Protein AF-A0A7J3F1Q8-F1 (afdb_monomer_lite)

Structure (mmCIF, N/CA/C/O backbone):
data_AF-A0A7J3F1Q8-F1
#
_entry.id   AF-A0A7J3F1Q8-F1
#
loop_
_atom_site.group_PDB
_atom_site.id
_atom_site.type_symbol
_atom_site.label_atom_id
_atom_site.label_alt_id
_atom_site.label_comp_id
_atom_site.label_asym_id
_atom_site.label_entity_id
_atom_site.label_seq_id
_atom_site.pdbx_PDB_ins_code
_atom_site.Cartn_x
_atom_site.Cartn_y
_atom_site.Cartn_z
_atom_site.occupancy
_atom_site.B_iso_or_equiv
_atom_site.auth_seq_id
_atom_site.auth_comp_id
_atom_site.auth_asym_id
_atom_site.auth_atom_id
_atom_site.pdbx_PDB_model_num
ATOM 1 N N . MET A 1 1 ? 15.036 -13.424 -0.199 1.00 78.88 1 MET A N 1
ATOM 2 C CA . M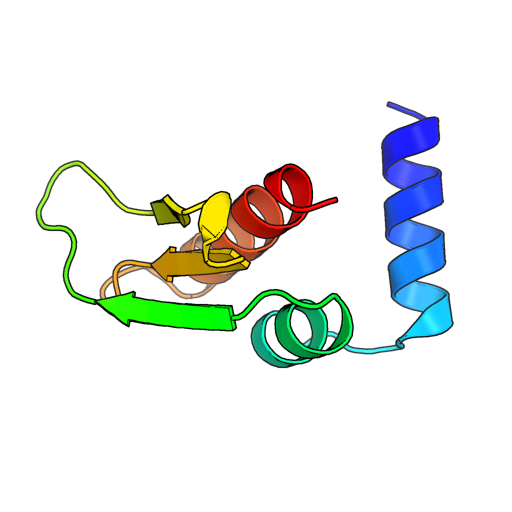ET A 1 1 ? 15.515 -12.048 0.071 1.00 78.88 1 MET A CA 1
ATOM 3 C C . MET A 1 1 ? 16.059 -11.369 -1.180 1.00 78.88 1 MET A C 1
ATOM 5 O O . MET A 1 1 ? 15.503 -10.356 -1.567 1.00 78.88 1 MET A O 1
ATOM 9 N N . ARG A 1 2 ? 17.070 -11.937 -1.857 1.00 91.88 2 ARG A N 1
ATOM 10 C CA . ARG A 1 2 ? 17.669 -11.351 -3.071 1.00 91.88 2 ARG A CA 1
ATOM 11 C C . ARG A 1 2 ? 16.645 -10.980 -4.158 1.00 91.88 2 ARG A C 1
ATOM 13 O O . ARG A 1 2 ? 16.596 -9.825 -4.544 1.00 91.88 2 ARG A O 1
ATOM 20 N N . HIS A 1 3 ? 15.764 -11.907 -4.537 1.00 89.50 3 HIS A N 1
ATOM 21 C CA . HIS A 1 3 ? 14.725 -11.649 -5.547 1.00 89.50 3 HIS A CA 1
ATOM 22 C C . HIS A 1 3 ? 13.738 -10.534 -5.170 1.00 89.50 3 HIS A C 1
ATOM 24 O O . HIS A 1 3 ? 13.289 -9.795 -6.035 1.00 89.50 3 HIS A O 1
ATOM 30 N N . ILE A 1 4 ? 13.422 -10.381 -3.879 1.00 88.38 4 ILE A N 1
ATOM 31 C CA . ILE A 1 4 ? 12.526 -9.317 -3.398 1.00 88.38 4 ILE A CA 1
ATOM 32 C C . ILE A 1 4 ? 13.213 -7.954 -3.554 1.00 88.38 4 ILE A C 1
ATOM 34 O O . ILE A 1 4 ? 12.595 -6.996 -4.004 1.00 88.38 4 ILE A O 1
ATOM 38 N N . ILE A 1 5 ? 14.507 -7.880 -3.225 1.00 91.75 5 ILE A N 1
ATOM 39 C CA . ILE A 1 5 ? 15.312 -6.660 -3.370 1.00 91.75 5 ILE A CA 1
ATOM 40 C C . ILE A 1 5 ? 15.496 -6.304 -4.851 1.00 91.75 5 ILE A C 1
ATOM 42 O O . ILE A 1 5 ? 15.330 -5.145 -5.216 1.00 91.75 5 ILE A O 1
ATOM 46 N N . GLU A 1 6 ? 15.803 -7.288 -5.702 1.00 95.56 6 GLU A N 1
ATOM 47 C CA . GLU A 1 6 ? 15.890 -7.107 -7.160 1.00 95.56 6 GLU A CA 1
ATOM 48 C C . GLU A 1 6 ? 14.568 -6.553 -7.706 1.00 95.56 6 GLU A C 1
ATOM 50 O O . GLU A 1 6 ? 14.568 -5.506 -8.347 1.00 95.56 6 GLU A O 1
ATOM 55 N N . LYS A 1 7 ? 13.432 -7.161 -7.339 1.00 92.50 7 LYS A N 1
ATOM 56 C CA . LYS A 1 7 ? 12.107 -6.701 -7.768 1.00 92.50 7 LYS A CA 1
ATOM 57 C C . LYS A 1 7 ? 11.785 -5.280 -7.300 1.00 92.50 7 LYS A C 1
ATOM 59 O O . LYS A 1 7 ? 11.264 -4.481 -8.073 1.00 92.50 7 LYS A O 1
ATOM 64 N N . ALA A 1 8 ? 12.100 -4.948 -6.049 1.00 91.50 8 ALA A N 1
ATOM 65 C CA . ALA A 1 8 ? 11.896 -3.602 -5.521 1.00 91.50 8 ALA A CA 1
ATOM 66 C C . ALA A 1 8 ? 12.761 -2.562 -6.257 1.00 91.50 8 ALA A C 1
ATOM 68 O O . ALA A 1 8 ? 12.280 -1.472 -6.569 1.00 91.50 8 ALA A O 1
ATOM 69 N N . ASN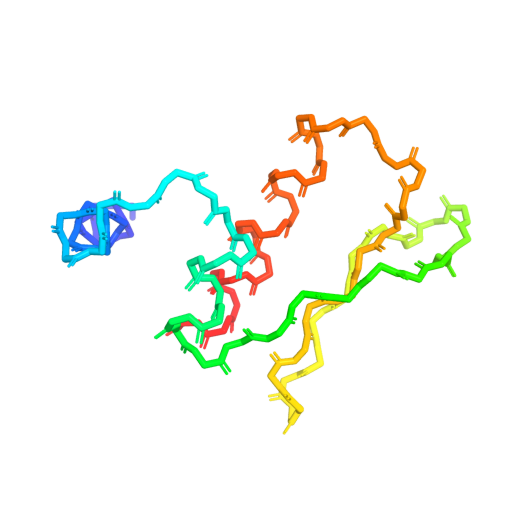 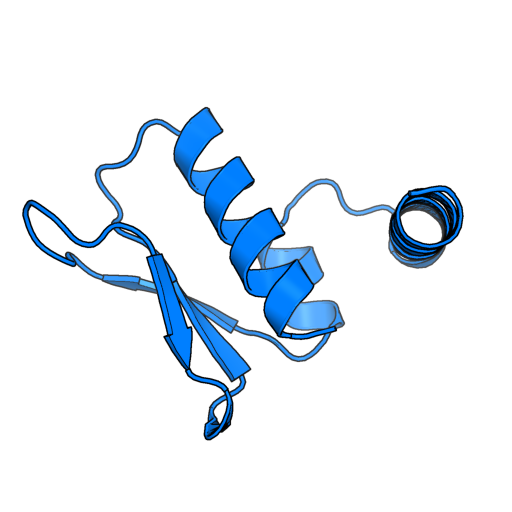A 1 9 ? 14.012 -2.905 -6.583 1.00 93.19 9 ASN A N 1
ATOM 70 C CA . ASN A 1 9 ? 14.895 -2.040 -7.365 1.00 93.19 9 ASN A CA 1
ATOM 71 C C . ASN A 1 9 ? 14.396 -1.862 -8.804 1.00 93.19 9 ASN A C 1
ATOM 73 O O . ASN A 1 9 ? 14.363 -0.729 -9.274 1.00 93.19 9 ASN A O 1
ATOM 77 N N . GLU A 1 10 ? 13.938 -2.928 -9.467 1.00 94.31 10 GLU A N 1
ATOM 78 C CA . GLU A 1 10 ? 13.326 -2.852 -10.803 1.00 94.31 10 GLU A CA 1
ATOM 79 C C . GLU A 1 10 ? 12.119 -1.907 -10.819 1.00 94.31 10 GLU A C 1
ATOM 81 O O . GLU A 1 10 ? 11.987 -1.072 -11.711 1.00 94.31 10 GLU A O 1
ATOM 86 N N . ILE A 1 11 ? 11.231 -2.018 -9.824 1.00 93.25 11 ILE A N 1
ATOM 87 C CA . ILE A 1 11 ? 10.061 -1.140 -9.688 1.00 93.25 11 ILE A CA 1
ATOM 88 C C . ILE A 1 11 ? 10.512 0.311 -9.499 1.00 93.25 11 ILE A C 1
ATOM 90 O O . ILE A 1 11 ? 10.000 1.209 -10.172 1.00 93.25 11 ILE A O 1
ATOM 94 N N . ARG A 1 12 ? 11.500 0.543 -8.628 1.00 90.44 12 ARG A N 1
ATOM 95 C CA . ARG A 1 12 ? 12.062 1.876 -8.391 1.00 90.44 12 ARG A CA 1
ATOM 96 C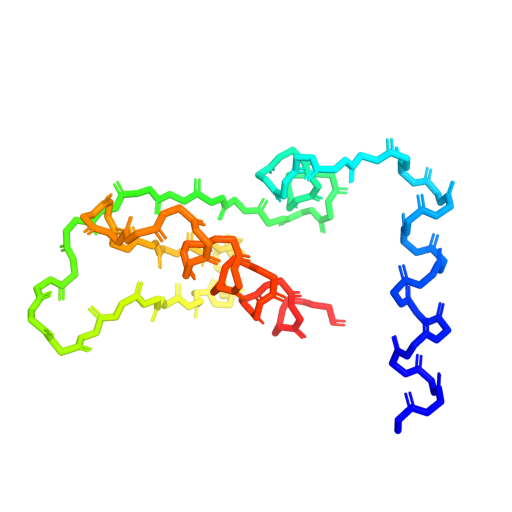 C . ARG A 1 12 ? 12.659 2.475 -9.664 1.00 90.44 12 ARG A C 1
ATOM 98 O O . ARG A 1 12 ? 12.377 3.628 -9.963 1.00 90.44 12 ARG A O 1
ATOM 105 N N . GLU A 1 13 ? 13.446 1.714 -10.417 1.00 93.62 13 GLU A N 1
ATOM 106 C CA . GLU A 1 13 ? 14.064 2.164 -11.671 1.00 93.62 13 GLU A CA 1
ATOM 107 C C . GLU A 1 13 ? 13.026 2.425 -12.765 1.00 93.62 13 GLU A C 1
ATOM 109 O O . GLU A 1 13 ? 13.116 3.420 -13.482 1.00 93.62 13 GLU A O 1
ATOM 114 N N . ARG A 1 14 ? 12.012 1.560 -12.873 1.00 93.62 14 ARG A N 1
ATOM 115 C CA . ARG A 1 14 ? 10.973 1.666 -13.900 1.00 93.62 14 ARG A CA 1
ATOM 116 C C . ARG A 1 14 ? 10.063 2.870 -13.698 1.00 93.62 14 ARG A C 1
ATOM 118 O O . ARG A 1 14 ? 9.658 3.493 -14.678 1.00 93.62 14 ARG A O 1
ATOM 125 N N . TYR A 1 15 ? 9.679 3.152 -12.456 1.00 90.81 15 TYR A N 1
ATOM 126 C CA . TYR A 1 15 ? 8.681 4.178 -12.171 1.00 90.81 15 TYR A CA 1
ATOM 127 C C . TYR A 1 15 ? 9.284 5.484 -11.657 1.00 90.81 15 TYR A C 1
ATOM 129 O O . TYR A 1 15 ? 8.709 6.533 -11.947 1.00 90.81 15 TYR A O 1
ATOM 137 N N . GLY A 1 16 ? 10.411 5.442 -10.937 1.00 87.94 16 GLY A N 1
ATOM 138 C CA . GLY A 1 16 ? 11.087 6.630 -10.405 1.00 87.94 16 GLY A CA 1
ATOM 139 C C . GLY A 1 16 ? 10.221 7.467 -9.458 1.00 87.94 16 GLY A C 1
ATOM 140 O O . GLY A 1 16 ? 10.371 8.684 -9.420 1.00 87.94 16 GLY A O 1
ATOM 141 N N . VAL A 1 17 ? 9.270 6.837 -8.758 1.00 85.56 17 VAL A N 1
ATOM 142 C CA . VAL A 1 17 ? 8.289 7.512 -7.899 1.00 85.56 17 VAL A CA 1
ATOM 143 C C . VAL A 1 17 ? 8.522 7.138 -6.435 1.00 85.56 17 VAL A C 1
ATOM 145 O O . VAL A 1 17 ? 8.489 5.957 -6.098 1.00 85.56 17 VAL A O 1
ATOM 148 N N . ASP A 1 18 ? 8.693 8.146 -5.577 1.00 84.81 18 ASP A N 1
ATOM 149 C CA . ASP A 1 18 ? 8.772 7.978 -4.113 1.00 84.81 18 ASP A CA 1
ATOM 150 C C . ASP A 1 18 ? 7.398 8.068 -3.420 1.00 84.81 18 ASP A C 1
ATOM 152 O O . ASP A 1 18 ? 7.236 7.654 -2.270 1.00 84.81 18 ASP A O 1
ATOM 156 N N . ASP A 1 19 ? 6.399 8.606 -4.121 1.00 92.12 19 ASP A N 1
ATOM 157 C CA . ASP A 1 19 ? 4.996 8.593 -3.714 1.00 92.12 19 ASP A CA 1
ATOM 158 C C . ASP A 1 19 ? 4.397 7.186 -3.893 1.00 92.12 19 ASP A C 1
ATOM 160 O O . ASP A 1 19 ? 4.234 6.682 -5.008 1.00 92.12 19 ASP A O 1
ATOM 164 N N . LEU A 1 20 ? 4.080 6.539 -2.772 1.00 93.19 20 LEU A N 1
ATOM 165 C CA . LEU A 1 20 ? 3.584 5.167 -2.761 1.00 93.19 20 LEU A CA 1
ATOM 166 C C . LEU A 1 20 ? 2.142 5.030 -3.256 1.00 93.19 20 LEU A C 1
ATOM 168 O O . LEU A 1 20 ? 1.797 3.965 -3.759 1.00 93.19 20 LEU A O 1
ATOM 172 N N . GLU A 1 21 ? 1.314 6.067 -3.140 1.00 93.94 21 GLU A N 1
ATOM 173 C CA . GLU A 1 21 ? -0.063 6.035 -3.648 1.00 93.94 21 GLU A CA 1
ATOM 174 C C . GLU A 1 21 ? -0.046 6.113 -5.174 1.00 93.94 21 GLU A C 1
ATOM 176 O O . GLU A 1 21 ? -0.681 5.307 -5.860 1.00 93.94 21 GLU A O 1
ATOM 181 N N . LEU A 1 22 ? 0.786 7.006 -5.721 1.00 94.69 22 LEU A N 1
ATOM 182 C CA . LEU A 1 22 ? 1.020 7.069 -7.161 1.00 94.69 22 LEU A CA 1
ATOM 183 C C . LEU A 1 22 ? 1.664 5.776 -7.683 1.00 94.69 22 LEU A C 1
ATOM 185 O O . LEU A 1 22 ? 1.299 5.295 -8.758 1.00 94.69 22 LEU A O 1
ATOM 189 N N . LEU A 1 23 ? 2.617 5.198 -6.945 1.00 95.31 23 LEU A N 1
ATOM 190 C CA . LEU A 1 23 ? 3.226 3.923 -7.318 1.00 95.31 23 LEU A CA 1
ATOM 191 C C . LEU A 1 23 ? 2.201 2.781 -7.326 1.00 95.31 23 LEU A C 1
ATOM 193 O O . LEU A 1 23 ? 2.181 2.010 -8.285 1.00 95.31 23 LEU A O 1
ATOM 197 N N . ALA A 1 24 ? 1.352 2.686 -6.299 1.00 95.69 24 ALA A N 1
ATOM 198 C CA . ALA A 1 24 ? 0.277 1.700 -6.235 1.00 95.69 24 ALA A CA 1
ATOM 199 C C . ALA A 1 24 ? -0.646 1.823 -7.453 1.00 95.69 24 ALA A C 1
ATOM 201 O O . ALA A 1 24 ? -0.846 0.836 -8.160 1.00 95.69 24 ALA A O 1
ATOM 202 N N . SER A 1 25 ? -1.078 3.046 -7.783 1.00 96.06 25 SER A N 1
ATOM 203 C CA . SER A 1 25 ? -1.920 3.311 -8.956 1.00 96.06 25 SER A CA 1
ATOM 204 C C . SER A 1 25 ? -1.271 2.832 -10.259 1.00 96.06 25 SER A C 1
ATOM 206 O O . SER A 1 25 ? -1.904 2.138 -11.056 1.00 96.06 25 SER A O 1
ATOM 208 N N . LYS A 1 26 ? 0.026 3.109 -10.460 1.00 95.12 26 LYS A N 1
ATOM 209 C CA . LYS A 1 26 ? 0.774 2.627 -11.637 1.00 95.12 26 LYS A CA 1
ATOM 210 C C . LYS A 1 26 ? 0.914 1.105 -11.695 1.00 95.12 26 LYS A C 1
ATOM 212 O O . LYS A 1 26 ? 1.131 0.561 -12.777 1.00 95.12 26 LYS A O 1
ATOM 217 N N . LEU A 1 27 ? 0.839 0.435 -10.550 1.00 94.81 27 LEU A N 1
ATOM 218 C CA . LEU A 1 27 ? 0.921 -1.016 -10.433 1.00 94.81 27 LEU A CA 1
ATOM 219 C C . LEU A 1 27 ? -0.446 -1.705 -10.495 1.00 94.81 27 LEU A C 1
ATOM 221 O O . LEU A 1 27 ? -0.471 -2.927 -10.528 1.00 94.81 27 LEU A O 1
ATOM 225 N N . GLY A 1 28 ? -1.544 -0.950 -10.602 1.00 95.56 28 GLY A N 1
ATOM 226 C CA . GLY A 1 28 ? -2.899 -1.500 -10.677 1.00 95.56 28 GLY A CA 1
ATOM 227 C C . GLY A 1 28 ? -3.564 -1.710 -9.316 1.00 95.56 28 GLY A C 1
ATOM 228 O O . GLY A 1 28 ? -4.542 -2.447 -9.239 1.00 95.56 28 GLY A O 1
ATOM 229 N N . ALA A 1 29 ? -3.051 -1.063 -8.267 1.00 97.50 29 ALA A N 1
ATOM 230 C CA . ALA A 1 29 ? -3.657 -1.035 -6.944 1.00 97.50 29 ALA A CA 1
ATOM 231 C C . ALA A 1 29 ? -4.144 0.376 -6.582 1.00 97.50 29 ALA A C 1
ATOM 233 O O . ALA A 1 29 ? -3.551 1.375 -6.987 1.00 97.50 29 ALA A O 1
ATOM 234 N N . GLU A 1 30 ? -5.194 0.472 -5.779 1.00 97.94 30 GLU A N 1
ATOM 235 C CA . GLU A 1 30 ? -5.703 1.745 -5.260 1.00 97.94 30 GLU A CA 1
ATOM 236 C C . GLU A 1 30 ? -5.446 1.836 -3.755 1.00 97.94 30 GLU A C 1
ATOM 238 O O . GLU A 1 30 ? -5.657 0.864 -3.032 1.00 97.94 30 GLU A O 1
ATOM 243 N N . VAL A 1 31 ? -4.995 2.993 -3.267 1.00 97.88 31 VAL A N 1
ATOM 244 C CA . VAL A 1 31 ? -4.872 3.246 -1.827 1.00 97.88 31 VAL A CA 1
ATOM 245 C C . VAL A 1 31 ? -6.041 4.111 -1.382 1.00 97.88 31 VAL A C 1
ATOM 247 O O . VAL A 1 31 ? -6.239 5.201 -1.910 1.00 97.88 31 VAL A O 1
ATOM 250 N N . VAL A 1 32 ? -6.800 3.637 -0.394 1.00 97.75 32 VAL A N 1
ATOM 251 C CA . VAL A 1 32 ? -7.947 4.363 0.163 1.00 97.75 32 VAL A CA 1
ATOM 252 C C . VAL A 1 32 ? -7.763 4.536 1.663 1.00 97.75 32 VAL A C 1
ATOM 254 O O . VAL A 1 32 ? -7.432 3.594 2.384 1.00 97.75 32 VAL A O 1
ATOM 257 N N . GLU A 1 33 ? -8.014 5.742 2.165 1.00 96.88 33 GLU A N 1
ATOM 258 C CA . GLU A 1 33 ? -7.963 6.018 3.598 1.00 96.88 33 GLU A CA 1
ATOM 259 C C . GLU A 1 33 ? -9.351 5.918 4.234 1.00 96.88 33 GLU A C 1
ATOM 261 O O . GLU A 1 33 ? -10.239 6.724 3.955 1.00 96.88 33 GLU A O 1
ATOM 266 N N . LEU A 1 34 ? -9.537 4.947 5.131 1.00 96.69 34 LEU A N 1
ATOM 267 C CA . LEU A 1 34 ? -10.774 4.767 5.896 1.00 96.69 34 LEU A CA 1
ATOM 268 C C . LEU A 1 34 ? -10.440 4.436 7.356 1.00 96.69 34 LEU A C 1
ATOM 270 O O . LEU A 1 34 ? -9.510 3.672 7.606 1.00 96.69 34 LEU A O 1
ATOM 274 N N . PRO A 1 35 ? -11.173 4.968 8.353 1.00 95.88 35 PRO A N 1
ATOM 275 C CA . PRO A 1 35 ? -10.977 4.573 9.746 1.00 95.88 35 PRO A CA 1
ATOM 276 C C . PRO A 1 35 ? -11.220 3.066 9.941 1.00 95.88 35 PRO A C 1
ATOM 278 O O . PRO A 1 35 ? -12.345 2.593 9.799 1.00 95.88 35 PRO A O 1
ATOM 281 N N . LEU A 1 36 ? -10.176 2.316 10.316 1.00 94.38 36 LEU A N 1
ATOM 282 C CA . LEU A 1 36 ? -10.231 0.855 10.523 1.00 94.38 36 LEU A CA 1
ATOM 283 C C . LEU A 1 36 ? -10.381 0.472 12.006 1.00 94.38 36 LEU A C 1
ATOM 285 O O . LEU A 1 36 ? -10.410 -0.703 12.383 1.00 94.38 36 LEU A O 1
ATOM 289 N N . GLY A 1 37 ? -10.500 1.476 12.874 1.00 90.44 37 GLY A N 1
ATOM 290 C CA . GLY A 1 37 ? -10.674 1.305 14.308 1.00 90.44 37 GLY A CA 1
ATOM 291 C C . GLY A 1 37 ? -9.351 1.091 15.042 1.00 90.44 37 GLY A C 1
ATOM 292 O O . GLY A 1 37 ? -8.284 1.569 14.654 1.00 90.44 37 GLY A O 1
ATOM 293 N N . LYS A 1 38 ? -9.404 0.424 16.199 1.00 87.06 38 LYS A N 1
ATOM 294 C CA . LYS A 1 38 ? -8.246 0.372 17.111 1.00 87.06 38 LYS A CA 1
ATOM 295 C C . LYS A 1 38 ? -7.209 -0.685 16.731 1.00 87.06 38 LYS A C 1
ATOM 297 O O . LYS A 1 38 ? -6.024 -0.435 16.938 1.00 87.06 38 LYS A O 1
ATOM 302 N N . ILE A 1 39 ? -7.642 -1.821 16.186 1.00 91.62 39 ILE A N 1
ATOM 303 C CA . ILE A 1 39 ? -6.805 -3.019 16.019 1.00 91.62 39 ILE A CA 1
ATOM 304 C C . ILE A 1 39 ? -6.238 -3.103 14.601 1.00 91.62 39 ILE A C 1
ATOM 306 O O . ILE A 1 39 ? -5.024 -3.170 14.430 1.00 91.62 39 ILE A O 1
ATOM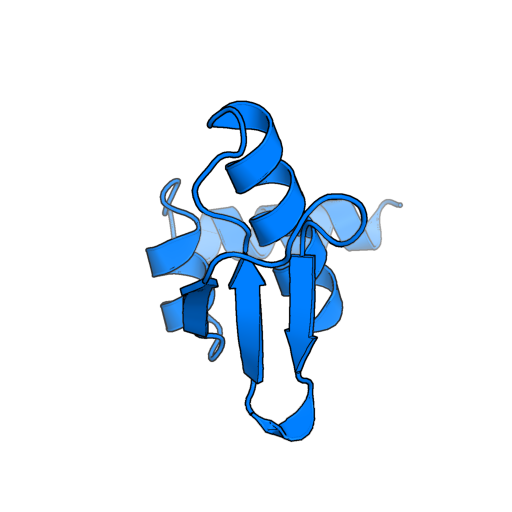 310 N N . ILE A 1 40 ? -7.111 -3.061 13.595 1.00 94.19 40 ILE A N 1
ATOM 311 C CA . ILE A 1 40 ? -6.726 -3.164 12.187 1.00 94.19 40 ILE A CA 1
ATOM 312 C C . ILE A 1 40 ? -6.203 -1.806 11.717 1.00 94.19 40 ILE A C 1
ATOM 314 O O . ILE A 1 40 ? -6.747 -0.768 12.093 1.00 94.19 40 ILE A O 1
ATOM 318 N N . LYS A 1 41 ? -5.108 -1.816 10.950 1.00 95.50 41 LYS A N 1
ATOM 319 C CA . LYS A 1 41 ? -4.429 -0.606 10.450 1.00 95.50 41 LYS A CA 1
ATOM 320 C C . LYS A 1 41 ? -4.234 -0.588 8.939 1.00 95.50 41 LYS A C 1
ATOM 322 O O . LYS A 1 41 ? -4.026 0.489 8.388 1.00 95.50 41 LYS A O 1
ATOM 327 N N . GLU A 1 42 ? -4.316 -1.752 8.311 1.00 97.44 42 GLU A N 1
ATOM 328 C CA . GLU A 1 42 ? -4.226 -1.956 6.872 1.00 97.44 42 GLU A CA 1
ATOM 329 C C . GLU A 1 42 ? -5.025 -3.211 6.503 1.00 97.44 42 GLU A C 1
ATOM 331 O O . GLU A 1 42 ? -5.096 -4.152 7.301 1.00 97.44 42 GLU A O 1
ATOM 336 N N . VAL A 1 43 ? -5.673 -3.184 5.338 1.00 97.25 43 VAL A N 1
ATOM 337 C CA . VAL A 1 43 ? -6.352 -4.330 4.723 1.00 97.25 43 VAL A CA 1
ATOM 338 C C . VAL A 1 43 ? -6.127 -4.270 3.219 1.00 97.25 43 VAL A C 1
ATOM 340 O O . VAL A 1 43 ? -6.472 -3.272 2.592 1.00 97.25 43 VAL A O 1
ATOM 343 N N . TYR A 1 44 ? -5.629 -5.356 2.633 1.00 97.62 44 TYR A N 1
ATOM 344 C CA . TYR A 1 44 ? -5.604 -5.534 1.185 1.00 97.62 44 TYR A CA 1
ATOM 345 C C . TYR A 1 44 ? -6.779 -6.406 0.723 1.00 97.62 44 TYR A C 1
ATOM 347 O O . TYR A 1 44 ? -6.921 -7.558 1.142 1.00 97.62 44 TYR A O 1
ATOM 355 N N . ILE A 1 45 ? -7.623 -5.856 -0.149 1.00 96.88 45 ILE A N 1
ATOM 356 C CA . ILE A 1 45 ? -8.774 -6.533 -0.752 1.00 96.88 45 ILE A CA 1
ATOM 357 C C . ILE A 1 45 ? -8.357 -7.006 -2.144 1.00 96.88 45 ILE A C 1
ATOM 359 O O . ILE A 1 45 ? -8.399 -6.249 -3.110 1.00 96.88 45 ILE A O 1
ATOM 363 N N . LYS A 1 46 ? -7.935 -8.272 -2.233 1.00 94.75 46 LYS A N 1
ATOM 364 C CA . LYS A 1 46 ? -7.333 -8.851 -3.444 1.00 94.75 46 LYS A CA 1
ATOM 365 C C . LYS A 1 46 ? -8.213 -8.735 -4.687 1.00 94.75 46 LYS A C 1
ATOM 367 O O . LYS A 1 46 ? -7.693 -8.420 -5.751 1.00 94.75 46 LYS A O 1
ATOM 372 N N . ASP A 1 47 ? -9.507 -9.000 -4.546 1.00 95.88 47 ASP A N 1
ATOM 373 C CA . ASP A 1 47 ? -10.434 -9.035 -5.683 1.00 95.88 47 ASP A CA 1
ATOM 374 C C . ASP A 1 47 ? -10.671 -7.640 -6.281 1.00 95.88 47 ASP A C 1
ATOM 376 O O . ASP A 1 47 ? -10.928 -7.523 -7.474 1.00 95.88 47 ASP A O 1
ATOM 380 N N . GLU A 1 48 ? -10.507 -6.593 -5.469 1.00 96.19 48 GLU A N 1
ATOM 381 C CA . GLU A 1 48 ? -10.685 -5.192 -5.872 1.00 96.19 48 GLU A CA 1
ATOM 382 C C . GLU A 1 48 ? -9.349 -4.490 -6.173 1.00 96.19 48 GLU A C 1
ATOM 384 O O . GLU A 1 48 ? -9.329 -3.392 -6.716 1.00 96.19 48 GLU A O 1
ATOM 389 N N . GLY A 1 49 ? -8.211 -5.087 -5.797 1.00 96.88 49 GLY A N 1
ATOM 390 C CA . GLY A 1 49 ? -6.906 -4.428 -5.891 1.00 96.88 49 GLY A CA 1
ATOM 391 C C . GLY A 1 49 ? -6.763 -3.220 -4.955 1.00 96.88 49 GLY A C 1
ATOM 392 O O . GLY A 1 49 ? -5.947 -2.339 -5.207 1.00 96.88 49 GLY A O 1
ATOM 393 N N . VAL A 1 50 ? -7.538 -3.161 -3.869 1.00 98.31 50 VAL A N 1
ATOM 394 C CA . VAL A 1 50 ? -7.598 -1.989 -2.981 1.00 98.31 50 VAL A CA 1
ATOM 395 C C . VAL A 1 50 ? -6.816 -2.231 -1.693 1.00 98.31 50 VAL A C 1
ATOM 397 O O . VAL A 1 50 ? -7.014 -3.233 -1.007 1.00 98.31 50 VAL A O 1
ATOM 400 N N . ILE A 1 51 ? -5.958 -1.280 -1.331 1.00 98.31 51 ILE A N 1
ATOM 401 C CA . ILE A 1 51 ? -5.242 -1.199 -0.058 1.00 98.31 51 ILE A CA 1
ATOM 402 C C . ILE A 1 51 ? -5.938 -0.139 0.798 1.00 98.31 51 ILE A C 1
ATOM 404 O O . ILE A 1 51 ? -5.839 1.060 0.540 1.00 98.31 51 ILE A O 1
ATOM 408 N N . VAL A 1 52 ? -6.633 -0.573 1.844 1.00 98.00 52 VAL A N 1
ATOM 409 C CA . VAL A 1 52 ? -7.292 0.322 2.797 1.00 98.00 52 VAL A CA 1
ATOM 410 C C . VAL A 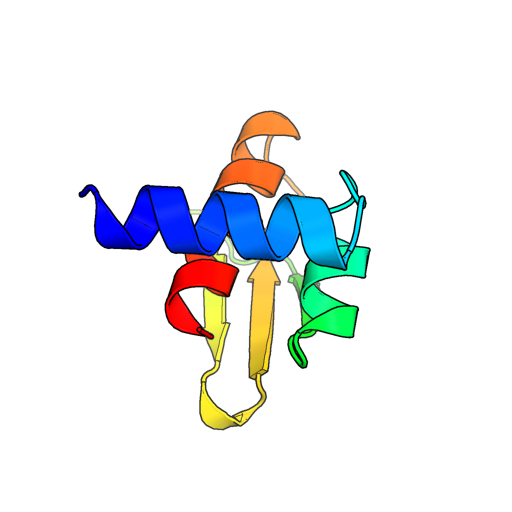1 52 ? -6.351 0.601 3.961 1.00 98.00 52 VAL A C 1
ATOM 412 O O . VAL A 1 52 ? -5.868 -0.338 4.592 1.00 98.00 52 VAL A O 1
ATOM 415 N N . ILE A 1 53 ? -6.115 1.873 4.283 1.00 97.62 53 ILE A N 1
ATOM 416 C CA . ILE A 1 53 ? -5.211 2.298 5.362 1.00 97.62 53 ILE A CA 1
ATOM 417 C C . ILE A 1 53 ? -5.939 3.187 6.371 1.00 97.62 53 ILE A C 1
ATOM 419 O O . ILE A 1 53 ? -6.718 4.061 6.000 1.00 97.62 53 ILE A O 1
ATOM 423 N N . ASP A 1 54 ? -5.647 3.006 7.664 1.00 97.06 54 ASP A N 1
ATOM 424 C CA . ASP A 1 54 ? -6.171 3.909 8.693 1.00 97.06 54 ASP A CA 1
ATOM 425 C C . ASP A 1 54 ? -5.527 5.312 8.573 1.00 97.06 54 ASP A C 1
ATOM 427 O O . ASP A 1 54 ? -4.296 5.436 8.677 1.00 97.06 54 ASP A O 1
ATOM 431 N N . PRO A 1 55 ? -6.322 6.388 8.405 1.00 96.12 55 PRO A N 1
ATOM 432 C CA . PRO A 1 55 ? -5.804 7.740 8.189 1.00 96.12 55 PRO A CA 1
ATOM 433 C C . PRO A 1 55 ? -5.026 8.292 9.390 1.00 96.12 55 PRO A C 1
ATOM 435 O O . PRO A 1 55 ? -4.168 9.157 9.214 1.00 96.12 55 PRO A O 1
ATOM 438 N N . ASN A 1 56 ? -5.276 7.782 10.603 1.00 95.62 56 ASN A N 1
ATOM 439 C CA . ASN A 1 56 ? -4.715 8.304 11.856 1.00 95.62 56 ASN A CA 1
ATOM 440 C C . ASN A 1 56 ? -3.311 7.762 12.170 1.00 95.62 56 ASN A C 1
ATOM 442 O O . ASN A 1 56 ? -2.778 7.963 13.265 1.00 95.62 56 ASN A O 1
ATOM 446 N N . LEU A 1 57 ? -2.710 7.018 11.244 1.00 94.88 57 LEU A N 1
ATOM 447 C CA . LEU A 1 57 ? -1.364 6.493 11.396 1.00 94.88 57 LEU A CA 1
ATOM 448 C C . LEU A 1 57 ? -0.306 7.586 11.255 1.00 94.88 57 LEU A C 1
ATOM 450 O O . LEU A 1 57 ? -0.393 8.469 10.406 1.00 94.88 57 LEU A O 1
ATOM 454 N N . HIS A 1 58 ? 0.777 7.446 12.020 1.00 95.69 58 HIS A N 1
ATOM 455 C CA . HIS A 1 58 ? 1.982 8.236 11.791 1.00 95.69 58 HIS A CA 1
ATOM 456 C C . HIS A 1 58 ? 2.469 8.050 10.334 1.00 95.69 58 HIS A C 1
ATOM 458 O O . HIS A 1 58 ? 2.534 6.899 9.885 1.00 95.69 58 HIS A O 1
ATOM 464 N N . PRO A 1 59 ? 2.889 9.111 9.611 1.00 94.44 59 PRO A N 1
ATOM 465 C CA . PRO A 1 59 ? 3.217 9.036 8.181 1.00 94.44 59 PRO A CA 1
ATOM 466 C C . PRO A 1 59 ? 4.219 7.935 7.815 1.00 94.44 59 PRO A C 1
ATOM 468 O O . PRO A 1 59 ? 4.044 7.222 6.831 1.00 94.44 59 PRO A O 1
ATOM 471 N N . TYR A 1 60 ? 5.246 7.724 8.645 1.00 95.06 60 TYR A N 1
ATOM 472 C CA . TYR A 1 60 ? 6.193 6.618 8.455 1.00 95.06 60 TYR A CA 1
ATOM 473 C C . TYR A 1 60 ? 5.502 5.244 8.436 1.00 95.06 60 TYR A C 1
ATOM 475 O O . TYR A 1 60 ? 5.770 4.427 7.558 1.00 95.06 60 TYR A O 1
ATOM 483 N N . LYS A 1 61 ? 4.592 5.005 9.386 1.00 95.56 61 LYS A N 1
ATOM 484 C CA . LYS A 1 61 ? 3.866 3.739 9.509 1.00 95.56 61 LYS A CA 1
ATOM 485 C C . LYS A 1 61 ? 2.855 3.569 8.378 1.00 95.56 61 LYS A C 1
ATOM 487 O O . LYS A 1 61 ? 2.735 2.467 7.862 1.00 95.56 61 LYS A O 1
ATOM 492 N N . LYS A 1 62 ? 2.200 4.658 7.963 1.00 95.56 62 LYS A N 1
ATOM 493 C CA . LYS A 1 62 ? 1.324 4.688 6.785 1.00 95.56 62 LYS A CA 1
ATOM 494 C C . LYS A 1 62 ? 2.077 4.209 5.539 1.00 95.56 62 LYS A C 1
ATOM 496 O O . LYS A 1 62 ? 1.689 3.214 4.941 1.00 95.56 62 LYS A O 1
ATOM 501 N N . ARG A 1 63 ? 3.230 4.820 5.233 1.00 95.50 63 ARG A N 1
ATOM 502 C CA . ARG A 1 63 ? 4.080 4.412 4.097 1.00 95.50 63 ARG A CA 1
ATOM 503 C C . ARG A 1 63 ? 4.522 2.952 4.177 1.00 95.50 63 ARG A C 1
ATOM 505 O O . ARG A 1 63 ? 4.471 2.244 3.180 1.00 95.50 63 ARG A O 1
ATOM 512 N N . HIS A 1 64 ? 4.943 2.495 5.357 1.00 96.19 64 HIS A N 1
ATOM 513 C CA . HIS A 1 64 ? 5.344 1.101 5.547 1.00 96.19 64 HIS A CA 1
ATOM 514 C C . HIS A 1 64 ? 4.202 0.124 5.233 1.00 96.19 64 HIS A C 1
ATOM 516 O O . HIS A 1 64 ? 4.428 -0.867 4.548 1.00 96.19 64 HIS A O 1
ATOM 522 N N . LEU A 1 65 ? 2.984 0.419 5.695 1.00 96.88 65 LEU A N 1
ATOM 523 C CA . LEU A 1 65 ? 1.822 -0.436 5.460 1.00 96.88 65 LEU A CA 1
ATOM 524 C C . LEU A 1 65 ? 1.321 -0.381 4.013 1.00 96.88 65 LEU A C 1
ATOM 526 O O . LEU A 1 65 ? 0.930 -1.412 3.486 1.00 96.88 65 LEU A O 1
ATOM 530 N N . ILE A 1 66 ? 1.412 0.766 3.333 1.00 96.75 66 ILE A N 1
ATOM 531 C CA . ILE A 1 66 ? 1.130 0.832 1.890 1.00 96.75 66 ILE A CA 1
ATOM 532 C C . ILE A 1 66 ? 2.118 -0.050 1.118 1.00 96.75 66 ILE A C 1
ATOM 534 O O . ILE A 1 66 ? 1.709 -0.847 0.281 1.00 96.75 66 ILE A O 1
ATOM 538 N N . ALA A 1 67 ? 3.416 0.041 1.425 1.00 95.50 67 ALA A N 1
ATOM 539 C CA . ALA A 1 67 ? 4.423 -0.808 0.791 1.00 95.50 67 ALA A CA 1
ATOM 540 C C . ALA A 1 67 ? 4.203 -2.303 1.096 1.00 95.50 67 ALA A C 1
ATOM 542 O O . ALA A 1 67 ? 4.419 -3.143 0.225 1.00 95.50 67 ALA A O 1
ATOM 543 N N . HIS A 1 68 ? 3.750 -2.631 2.311 1.00 96.31 68 HIS A N 1
ATOM 544 C CA . HIS A 1 68 ? 3.347 -3.985 2.698 1.00 96.31 68 HIS A CA 1
ATOM 545 C C . HIS A 1 68 ? 2.163 -4.478 1.854 1.00 96.31 68 HIS A C 1
ATOM 547 O O . HIS A 1 68 ? 2.266 -5.535 1.236 1.00 96.31 68 HIS A O 1
ATOM 553 N N . GLY A 1 69 ? 1.066 -3.718 1.787 1.00 96.25 69 GLY A N 1
ATOM 554 C CA . GLY A 1 69 ? -0.115 -4.076 0.994 1.00 96.25 69 GLY A CA 1
ATOM 555 C C . GLY A 1 69 ? 0.212 -4.216 -0.494 1.00 96.25 69 GLY A C 1
ATOM 556 O O . GLY A 1 69 ? -0.218 -5.160 -1.152 1.00 96.25 69 GLY A O 1
ATOM 557 N N . LEU A 1 70 ? 1.086 -3.350 -1.009 1.00 95.12 70 LEU A N 1
ATOM 558 C CA . LEU A 1 70 ? 1.578 -3.428 -2.381 1.00 95.12 70 LEU A CA 1
ATOM 559 C C . LEU A 1 70 ? 2.389 -4.708 -2.635 1.00 95.12 70 LEU A C 1
ATOM 561 O O . LEU A 1 70 ? 2.278 -5.304 -3.701 1.00 95.12 70 LEU A O 1
ATOM 565 N N . ALA A 1 71 ? 3.163 -5.177 -1.655 1.00 94.31 71 ALA A N 1
ATOM 566 C CA . ALA A 1 71 ? 3.867 -6.452 -1.761 1.00 94.31 71 ALA A CA 1
ATOM 567 C C . ALA A 1 71 ? 2.919 -7.666 -1.772 1.00 94.31 71 ALA A C 1
ATOM 569 O O . ALA A 1 71 ? 3.310 -8.713 -2.274 1.00 94.31 71 ALA A O 1
ATOM 570 N N . HIS A 1 72 ? 1.696 -7.548 -1.242 1.00 94.50 72 HIS A N 1
ATOM 571 C CA . HIS A 1 72 ? 0.654 -8.572 -1.399 1.00 94.50 72 HIS A CA 1
ATOM 572 C C . HIS A 1 72 ? -0.047 -8.526 -2.763 1.00 94.50 72 HIS A C 1
ATOM 574 O O . HIS A 1 72 ? -0.621 -9.533 -3.181 1.00 94.50 72 HIS A O 1
ATOM 580 N N . HIS A 1 73 ? -0.036 -7.372 -3.430 1.00 94.88 73 HIS A N 1
ATOM 581 C CA . HIS A 1 73 ? -0.610 -7.194 -4.762 1.00 94.88 73 HIS A CA 1
ATOM 582 C C . HIS A 1 73 ? 0.279 -7.770 -5.876 1.00 94.88 73 HIS A C 1
ATOM 584 O O . HIS A 1 73 ? -0.238 -8.306 -6.856 1.00 94.88 73 HIS A O 1
ATOM 590 N N . LEU A 1 74 ? 1.600 -7.651 -5.712 1.00 90.38 74 LEU A N 1
ATOM 591 C CA . LEU A 1 74 ? 2.632 -8.112 -6.651 1.00 90.38 74 LEU A CA 1
ATOM 592 C C . LEU A 1 74 ? 2.894 -9.623 -6.573 1.00 90.38 74 LEU A C 1
ATOM 594 O O . LEU A 1 74 ? 3.211 -10.194 -7.642 1.00 90.38 74 LEU A O 1
#

Sequence (74 aa):
MRHIIEKANEIRERYGVDDLELLASKLGAEVVELPLGKIIKEVYIKDEGVIVIDPNLHPYKKRHLIAHGLAHHL

Secondary structure (DSSP, 8-state):
-HHHHHHHHHHHHHH----HHHHHHHHT-EEEE---TTT--EEEETTTTEEEE-TTS-HHHHHHHHHHHHHHH-

pLDDT: mean 94.26, std 3.45, range [78.88, 98.31]

Foldseek 3Di:
DVVVVVVVVVLCVVPVDPDLQVSLVVVVAHEAEDAPPDPDAWDADQVNNYIYGHPPDDPVVRVVSSVVSSVVND

Radius of gyration: 12.39 Å; chains: 1; bounding box: 29×21×31 Å